Protein AF-A0A8H7DF93-F1 (afdb_monomer_lite)

Organism: NCBI:txid230812

Secondary structure (DSSP, 8-state):
-HHHHHHHHHHHHHHHHTT-HHHHHT-HHHHHHHHHHHHHHHHHHHHHHHHHHHHHHHHHHHHHHT-----B-PPBPPPPPPEEEPPPPPPBPPPEEEE-TT-------B---BPPPPPPEEEEPPPPPPBPPPEEEE----SHHHHHHHSSS----

pLDDT: mean 78.97, std 14.24, range [44.22, 92.69]

Structure (mmCIF, N/CA/C/O backbone):
data_AF-A0A8H7DF93-F1
#
_entry.id   AF-A0A8H7DF93-F1
#
loop_
_atom_site.group_PDB
_atom_site.id
_atom_site.type_symbol
_atom_site.label_atom_id
_atom_site.label_alt_id
_atom_site.label_comp_id
_atom_site.label_asym_id
_atom_site.label_entity_id
_atom_site.label_seq_id
_atom_site.pdbx_PDB_ins_code
_atom_site.Cartn_x
_atom_site.Cartn_y
_atom_site.Cartn_z
_atom_site.occupancy
_atom_site.B_iso_or_equiv
_atom_site.auth_seq_id
_atom_site.auth_comp_id
_atom_site.auth_asym_id
_atom_site.auth_atom_id
_atom_site.pdbx_PDB_model_num
ATOM 1 N N . MET A 1 1 ? -11.553 -8.271 22.455 1.00 77.25 1 MET A N 1
ATOM 2 C CA . MET A 1 1 ? -12.813 -7.576 22.775 1.00 77.25 1 MET A CA 1
ATOM 3 C C . MET A 1 1 ? -13.921 -8.538 23.202 1.00 77.25 1 MET A C 1
ATOM 5 O O . MET A 1 1 ? -14.527 -8.311 24.236 1.00 77.25 1 MET A O 1
ATOM 9 N N . GLY A 1 2 ? -14.156 -9.646 22.481 1.00 81.44 2 GLY A N 1
ATOM 10 C CA . GLY A 1 2 ? -15.284 -10.552 22.767 1.00 81.44 2 GLY A CA 1
ATOM 11 C C . GLY A 1 2 ? -15.345 -11.158 24.179 1.00 81.44 2 GLY A C 1
ATOM 12 O O . GLY A 1 2 ? -16.435 -11.282 24.720 1.00 81.44 2 GLY A O 1
ATOM 13 N N . ARG A 1 3 ? -14.205 -11.481 24.811 1.00 85.31 3 ARG A N 1
ATOM 14 C CA . ARG A 1 3 ? -14.189 -11.986 26.202 1.00 85.31 3 ARG A CA 1
ATOM 15 C C . ARG A 1 3 ? -14.654 -10.946 27.224 1.00 85.31 3 ARG A C 1
ATOM 17 O O . ARG A 1 3 ? -15.383 -11.297 28.141 1.00 85.31 3 ARG A O 1
ATOM 24 N N . GLU A 1 4 ? -14.270 -9.688 27.035 1.00 87.31 4 GLU A N 1
ATOM 25 C CA . GLU A 1 4 ? -14.614 -8.598 27.953 1.00 87.31 4 GLU A CA 1
ATOM 26 C C . GLU A 1 4 ? -16.109 -8.273 27.885 1.00 87.31 4 GLU A C 1
ATOM 28 O O . GLU A 1 4 ? -16.798 -8.232 28.900 1.00 87.31 4 GLU A O 1
ATOM 33 N N . LEU A 1 5 ? -16.640 -8.175 26.661 1.00 88.50 5 LEU A N 1
ATOM 34 C CA . LEU A 1 5 ? -18.072 -7.995 26.418 1.00 88.50 5 LEU A CA 1
ATOM 35 C C . LEU A 1 5 ? -18.898 -9.176 26.948 1.00 88.5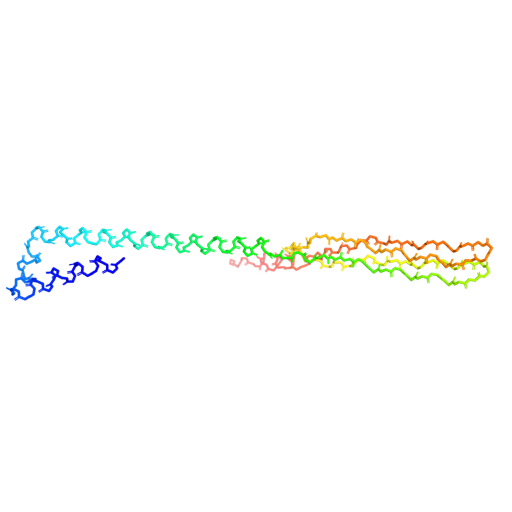0 5 LEU A C 1
ATOM 37 O O . LEU A 1 5 ? -19.969 -8.966 27.518 1.00 88.50 5 LEU A O 1
ATOM 41 N N . ALA A 1 6 ? -18.408 -10.411 26.795 1.00 89.75 6 ALA A N 1
ATOM 42 C CA . ALA A 1 6 ? -19.063 -11.597 27.342 1.00 89.75 6 ALA A CA 1
ATOM 43 C C . ALA A 1 6 ? -19.092 -11.575 28.878 1.00 89.75 6 ALA A C 1
ATOM 45 O O . ALA A 1 6 ? -20.140 -11.844 29.457 1.00 89.75 6 ALA A O 1
ATOM 46 N N . SER A 1 7 ? -17.990 -11.178 29.521 1.00 88.31 7 SER A N 1
ATOM 47 C CA . SER A 1 7 ? -17.895 -11.039 30.980 1.00 88.31 7 SER A CA 1
ATOM 48 C C . SER A 1 7 ? -18.879 -9.994 31.524 1.00 88.31 7 SER A C 1
ATOM 50 O O . SER A 1 7 ? -19.659 -10.289 32.431 1.00 88.31 7 SER A O 1
ATOM 52 N N . MET A 1 8 ? -18.945 -8.804 30.909 1.00 88.44 8 MET A N 1
ATOM 53 C CA . MET A 1 8 ? -19.953 -7.790 31.262 1.00 88.44 8 MET A CA 1
ATOM 54 C C . MET A 1 8 ? -21.381 -8.316 31.085 1.00 88.44 8 MET A C 1
ATOM 56 O O . MET A 1 8 ? -22.245 -8.105 31.937 1.00 88.44 8 MET A O 1
ATOM 60 N N . THR A 1 9 ? -21.634 -9.011 29.974 1.00 90.00 9 THR A N 1
ATOM 61 C CA . THR A 1 9 ? -22.954 -9.569 29.655 1.00 90.00 9 THR A CA 1
ATOM 62 C C . THR A 1 9 ? -23.371 -10.625 30.677 1.00 90.00 9 THR A C 1
ATOM 64 O O . THR A 1 9 ? -24.520 -10.638 31.115 1.00 90.00 9 THR A O 1
ATOM 67 N N . GLU A 1 10 ? -22.447 -11.486 31.096 1.00 91.19 10 GLU A N 1
ATOM 68 C CA . GLU A 1 10 ? -22.686 -12.516 32.105 1.00 91.19 10 GLU A CA 1
ATOM 69 C C . GLU A 1 10 ? -23.049 -11.904 33.463 1.00 91.19 10 GLU A C 1
ATOM 71 O O . GLU A 1 10 ? -24.029 -12.316 34.084 1.00 91.19 10 GLU A O 1
ATOM 76 N N . GLN A 1 11 ? -22.338 -10.860 33.894 1.00 86.06 11 GLN A N 1
ATOM 77 C CA . GLN A 1 11 ? -22.637 -10.165 35.149 1.00 86.06 11 GLN A CA 1
ATOM 78 C C . GLN A 1 11 ? -23.993 -9.447 35.118 1.00 86.06 11 GLN A C 1
ATOM 80 O O . GLN A 1 11 ? -24.762 -9.531 36.080 1.00 86.06 11 GLN A O 1
ATOM 85 N N . LEU A 1 12 ? -24.320 -8.785 34.002 1.00 87.88 12 LEU A N 1
ATOM 86 C CA . LEU A 1 12 ? -25.617 -8.132 33.812 1.00 87.88 12 L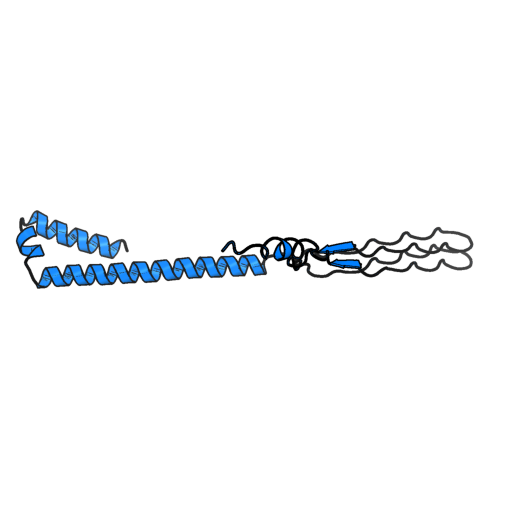EU A CA 1
ATOM 87 C C . LEU A 1 12 ? -26.764 -9.146 33.808 1.00 87.88 12 LEU A C 1
ATOM 89 O O . LEU A 1 12 ? -27.788 -8.916 34.456 1.00 87.88 12 LEU A O 1
ATOM 93 N N . ASN A 1 13 ? -26.586 -10.284 33.136 1.00 90.81 13 ASN A N 1
ATOM 94 C CA . ASN A 1 13 ? -27.573 -11.361 33.133 1.00 90.81 13 ASN A CA 1
ATOM 95 C C . ASN A 1 13 ? -27.732 -11.972 34.529 1.00 90.81 13 ASN A C 1
ATOM 97 O O . ASN A 1 13 ? -28.853 -12.103 35.006 1.00 90.81 13 ASN A O 1
ATOM 101 N N . ALA A 1 14 ? -26.641 -12.221 35.255 1.00 89.12 14 ALA A N 1
ATOM 102 C CA . ALA A 1 14 ? -26.711 -12.724 36.624 1.00 89.12 14 ALA A CA 1
ATOM 103 C C . ALA A 1 14 ? -27.433 -11.752 37.578 1.00 89.12 14 ALA A C 1
ATOM 105 O O . ALA A 1 14 ? -28.155 -12.184 38.481 1.00 89.12 14 ALA A O 1
ATOM 106 N N . ALA A 1 15 ? -27.257 -10.439 37.399 1.00 86.25 15 ALA A N 1
ATOM 107 C CA . ALA A 1 15 ? -27.980 -9.421 38.159 1.00 86.25 15 ALA A CA 1
ATOM 108 C C . ALA A 1 15 ? -29.467 -9.357 37.779 1.00 86.25 15 ALA A C 1
ATOM 110 O O . ALA A 1 15 ? -30.325 -9.212 38.657 1.00 86.25 15 ALA A O 1
ATOM 111 N N . LYS A 1 16 ? -29.772 -9.493 36.484 1.00 88.38 16 LYS A N 1
ATOM 112 C CA . LYS A 1 16 ? -31.133 -9.557 35.942 1.00 88.38 16 LYS A CA 1
ATOM 113 C C . LYS A 1 16 ? -31.892 -10.770 36.467 1.00 88.38 16 LYS A C 1
ATOM 115 O O . LYS A 1 16 ? -32.975 -10.596 37.019 1.00 88.38 16 LYS A O 1
ATOM 120 N N . ASP A 1 17 ? -31.307 -11.957 36.372 1.00 91.44 17 ASP A N 1
ATOM 121 C CA . ASP A 1 17 ? -31.941 -13.222 36.755 1.00 91.44 17 ASP A CA 1
ATOM 122 C C . ASP A 1 17 ? -32.229 -13.290 38.260 1.00 91.44 17 ASP A C 1
ATOM 124 O O . ASP A 1 17 ? -33.192 -13.914 38.698 1.00 91.44 17 ASP A O 1
ATOM 128 N N . LYS A 1 18 ? -31.434 -12.580 39.068 1.00 89.50 18 LYS A N 1
ATOM 129 C CA . LYS A 1 18 ? -31.650 -12.444 40.516 1.00 89.50 18 LYS A CA 1
ATOM 130 C C . LYS A 1 18 ? -32.650 -11.342 40.886 1.00 89.50 18 LYS A C 1
ATOM 132 O O . LYS A 1 18 ? -32.886 -11.140 42.075 1.00 89.50 18 LYS A O 1
ATOM 137 N N . GLY A 1 19 ? -33.192 -10.594 39.919 1.00 86.94 19 GLY A N 1
ATOM 138 C CA . GLY A 1 19 ? -34.056 -9.433 40.167 1.00 86.94 19 GLY A CA 1
ATOM 139 C C . GLY A 1 19 ? -33.334 -8.269 40.858 1.00 86.94 19 GLY A C 1
ATOM 140 O O . GLY A 1 19 ? -33.965 -7.425 41.489 1.00 86.94 19 GLY A O 1
ATOM 141 N N . LYS A 1 20 ? -31.999 -8.227 40.774 1.00 88.50 20 LYS A N 1
ATOM 142 C CA . LYS A 1 20 ? -31.129 -7.325 41.542 1.00 88.50 20 LYS A CA 1
ATOM 143 C C . LYS A 1 20 ? -30.489 -6.228 40.699 1.00 88.50 20 LYS A C 1
ATOM 145 O O . LYS A 1 20 ? -29.565 -5.589 41.177 1.00 88.50 20 LYS A O 1
ATOM 150 N N . LEU A 1 21 ? -30.977 -5.952 39.488 1.00 85.06 21 LEU A N 1
ATOM 151 C CA . LEU A 1 21 ? -30.407 -4.910 38.617 1.00 85.06 21 LEU A CA 1
ATOM 152 C C . LEU A 1 21 ? -30.273 -3.549 39.316 1.00 85.06 21 LEU A C 1
ATOM 154 O O . LEU A 1 21 ? -29.225 -2.923 39.232 1.00 85.06 21 LEU A O 1
ATOM 158 N N . SER A 1 22 ? -31.287 -3.121 40.074 1.00 83.50 22 SER A N 1
ATOM 159 C CA . SER A 1 22 ? -31.212 -1.863 40.832 1.00 83.50 22 SER A CA 1
ATOM 160 C C . SER A 1 22 ? -30.106 -1.890 41.899 1.00 83.50 22 SER A C 1
ATOM 162 O O . SER A 1 22 ? -29.320 -0.956 42.003 1.00 83.50 22 SER A O 1
ATOM 164 N N . GLN A 1 23 ? -29.969 -2.991 42.647 1.00 82.56 23 GLN A N 1
ATOM 165 C CA . GLN A 1 23 ? -28.866 -3.172 43.606 1.00 82.56 23 GLN A CA 1
ATOM 166 C C . GLN A 1 23 ? -27.507 -3.308 42.916 1.00 82.56 23 GLN A C 1
ATOM 168 O O . GLN A 1 23 ? -26.490 -2.923 43.484 1.00 82.56 23 GLN A O 1
ATOM 173 N N . PHE A 1 24 ? -27.485 -3.855 41.702 1.00 84.81 24 PHE A N 1
ATOM 174 C CA . PHE A 1 24 ? -26.280 -3.989 40.908 1.00 84.81 24 PHE A CA 1
ATOM 175 C C . PHE A 1 24 ? -25.742 -2.610 40.532 1.00 84.81 24 PHE A C 1
ATOM 177 O O . PHE A 1 24 ? -24.602 -2.317 40.856 1.00 84.81 24 PHE A O 1
ATOM 184 N N . PHE A 1 25 ? -26.567 -1.722 39.977 1.00 82.25 25 PHE A N 1
ATOM 185 C CA . PHE A 1 25 ? -26.120 -0.372 39.614 1.00 82.25 25 PHE A CA 1
ATOM 186 C C . PHE A 1 25 ? -25.916 0.568 40.810 1.00 82.25 25 PHE A C 1
ATOM 188 O O . PHE A 1 25 ? -25.101 1.480 40.724 1.00 82.25 25 PHE A O 1
ATOM 195 N N . ASN A 1 26 ? -26.607 0.340 41.930 1.00 82.81 26 ASN A N 1
ATOM 196 C CA . ASN A 1 26 ? -26.467 1.159 43.142 1.00 82.81 26 ASN A CA 1
ATOM 197 C C . ASN A 1 26 ? -25.362 0.673 44.099 1.00 82.81 26 ASN A C 1
ATOM 199 O O . ASN A 1 26 ? -25.176 1.250 45.168 1.00 82.81 26 ASN A O 1
ATOM 203 N N . SER A 1 27 ? -24.649 -0.399 43.748 1.00 82.06 27 SER A N 1
ATOM 204 C CA . SER A 1 27 ? -23.514 -0.913 44.516 1.00 82.06 27 SER A CA 1
ATOM 205 C C . SER A 1 27 ? -22.212 -0.264 44.046 1.00 82.06 27 SER A C 1
ATOM 207 O O . SER A 1 27 ? -21.882 -0.306 42.859 1.00 82.06 27 SER A O 1
ATOM 209 N N . THR A 1 28 ? -21.440 0.286 44.987 1.00 80.06 28 THR A N 1
ATOM 210 C CA . THR A 1 28 ? -20.109 0.860 44.730 1.00 80.06 28 THR A CA 1
ATOM 211 C C . THR A 1 28 ? -19.160 -0.158 44.091 1.00 80.06 28 THR A C 1
ATOM 213 O O . THR A 1 28 ? -18.421 0.177 43.162 1.00 80.06 28 THR A O 1
ATOM 216 N N . ASP A 1 29 ? -19.225 -1.418 44.527 1.00 81.50 29 ASP A N 1
ATOM 217 C CA . ASP A 1 29 ? -18.372 -2.495 44.015 1.00 81.50 29 ASP A CA 1
ATOM 218 C C . ASP A 1 29 ? -18.695 -2.801 42.547 1.00 81.50 29 ASP A C 1
ATOM 220 O O . ASP A 1 29 ? -17.806 -2.879 41.703 1.00 81.50 29 ASP A O 1
ATOM 224 N N . ASN A 1 30 ? -19.981 -2.891 42.208 1.00 77.94 30 ASN A N 1
ATOM 225 C CA . ASN A 1 30 ? -20.421 -3.196 40.845 1.00 77.94 30 ASN A CA 1
ATOM 226 C C . ASN A 1 30 ? -20.220 -2.013 39.887 1.00 77.94 30 ASN A C 1
ATOM 228 O O . ASN A 1 30 ? -19.860 -2.217 38.729 1.00 77.94 30 ASN A O 1
ATOM 232 N N . SER A 1 31 ? -20.379 -0.777 40.371 1.00 77.56 31 SER A N 1
ATOM 233 C CA . SER A 1 31 ? -19.988 0.424 39.624 1.00 77.56 31 SER A CA 1
ATOM 234 C C . SER A 1 31 ? -18.493 0.405 39.284 1.00 77.56 31 SER A C 1
ATOM 236 O O . SER A 1 31 ? -18.115 0.728 38.160 1.00 77.56 31 SER A O 1
ATOM 238 N N . THR A 1 32 ? -17.643 -0.011 40.227 1.00 84.06 32 THR A N 1
ATOM 239 C CA . THR A 1 32 ? -16.192 -0.137 40.008 1.00 84.06 32 THR A CA 1
ATOM 240 C C . THR A 1 32 ? -15.871 -1.227 38.982 1.00 84.06 32 THR A C 1
ATOM 242 O O . THR A 1 32 ? -15.037 -1.028 38.103 1.00 84.06 32 THR A O 1
ATOM 245 N N . ILE A 1 33 ? -16.570 -2.364 39.031 1.00 84.69 33 ILE A N 1
ATOM 246 C CA . ILE 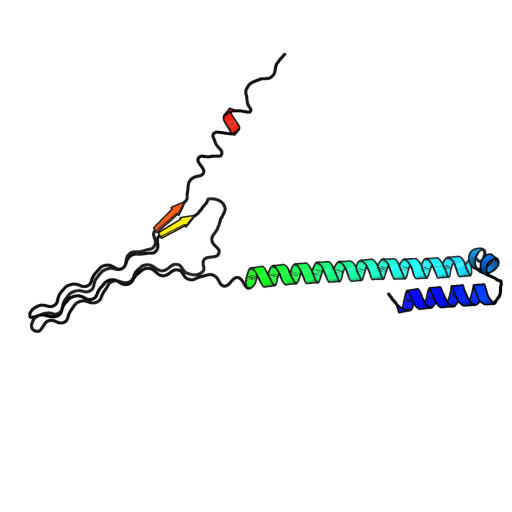A 1 33 ? -16.396 -3.453 38.059 1.00 84.69 33 ILE A CA 1
ATOM 247 C C . ILE A 1 33 ? -16.754 -2.995 36.636 1.00 84.69 33 ILE A C 1
ATOM 249 O O . ILE A 1 33 ? -15.980 -3.226 35.707 1.00 84.69 33 ILE A O 1
ATOM 253 N N . LEU A 1 34 ? -17.873 -2.287 36.453 1.00 84.50 34 LEU A N 1
ATOM 254 C CA . LEU A 1 34 ? -18.252 -1.730 35.148 1.00 84.50 34 LEU A CA 1
ATOM 255 C C . LEU A 1 34 ? -17.245 -0.688 34.643 1.00 84.50 34 LEU A C 1
ATOM 2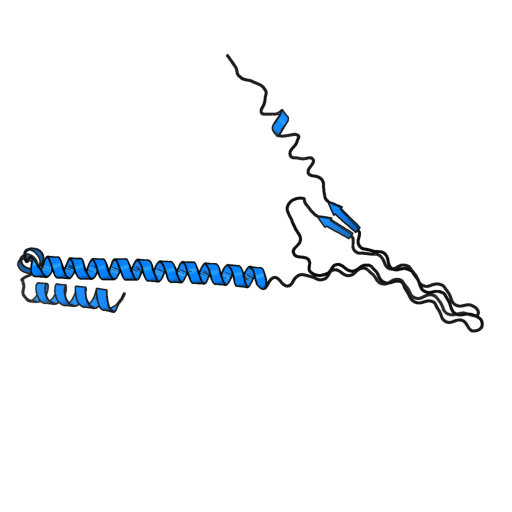57 O O . LEU A 1 34 ? -16.927 -0.670 33.455 1.00 84.50 34 LEU A O 1
ATOM 261 N N . GLN A 1 35 ? -16.714 0.156 35.533 1.00 86.12 35 GLN A N 1
ATOM 262 C CA . GLN A 1 35 ? -15.648 1.098 35.181 1.00 86.12 35 GLN A CA 1
ATOM 263 C C . GLN A 1 35 ? -14.383 0.374 34.711 1.00 86.12 35 GLN A C 1
ATOM 265 O O . GLN A 1 35 ? -13.816 0.755 33.690 1.00 86.12 35 GLN A O 1
ATOM 270 N N . ASN A 1 36 ? -13.979 -0.703 35.388 1.00 88.56 36 ASN A N 1
ATOM 271 C CA . ASN A 1 36 ? -12.825 -1.508 34.984 1.00 88.56 36 ASN A CA 1
ATOM 272 C C . ASN A 1 36 ? -13.026 -2.154 33.608 1.00 88.56 36 ASN A C 1
ATOM 274 O O . ASN A 1 36 ? -12.115 -2.124 32.782 1.00 88.56 36 ASN A O 1
ATOM 278 N N . HIS A 1 37 ? -14.224 -2.680 33.336 1.00 88.69 37 HIS A N 1
ATOM 279 C CA . HIS A 1 37 ? -14.560 -3.220 32.020 1.00 88.69 37 HIS A CA 1
ATOM 280 C C . HIS A 1 37 ? -14.502 -2.148 30.921 1.00 88.69 37 HIS A C 1
ATOM 282 O O . HIS A 1 37 ? -13.962 -2.401 29.845 1.00 88.69 37 HIS A O 1
ATOM 288 N N . ASN A 1 38 ? -14.992 -0.934 31.190 1.00 87.62 38 ASN A N 1
ATOM 289 C CA . ASN A 1 38 ? -14.908 0.173 30.234 1.00 87.62 38 ASN A CA 1
ATOM 290 C C . ASN A 1 38 ? -13.455 0.576 29.950 1.00 87.62 38 ASN A C 1
ATOM 292 O O . ASN A 1 38 ? -13.084 0.704 28.788 1.00 87.62 38 ASN A O 1
ATOM 296 N N . ILE A 1 39 ? -12.616 0.688 30.986 1.00 91.19 39 ILE A N 1
ATOM 297 C CA . ILE A 1 39 ? -11.181 0.977 30.826 1.00 91.19 39 ILE A CA 1
ATOM 298 C C . ILE A 1 39 ? -10.505 -0.100 29.967 1.00 91.19 39 ILE A C 1
ATOM 300 O O . ILE A 1 39 ? -9.726 0.216 29.068 1.00 91.19 39 ILE A O 1
ATOM 304 N N . ALA A 1 40 ? -10.815 -1.376 30.214 1.00 90.94 40 ALA A N 1
ATOM 305 C CA . ALA A 1 40 ? -10.276 -2.477 29.427 1.00 90.94 40 ALA A CA 1
ATOM 306 C C . ALA A 1 40 ? -10.720 -2.395 27.958 1.00 90.94 40 ALA A C 1
ATOM 308 O O . ALA A 1 40 ? -9.896 -2.561 27.059 1.00 90.94 40 ALA A O 1
ATOM 309 N N . LEU A 1 41 ? -11.997 -2.103 27.693 1.00 90.75 41 LEU A N 1
ATOM 310 C CA . LEU A 1 41 ? -12.512 -1.936 26.333 1.00 90.75 41 LEU A CA 1
ATOM 311 C C . LEU A 1 41 ? -11.861 -0.755 25.608 1.00 90.75 41 LEU A C 1
ATOM 313 O O . LEU A 1 41 ? -11.435 -0.930 24.467 1.00 90.75 41 LEU A O 1
ATOM 317 N N . ASP A 1 42 ? -11.723 0.394 26.267 1.00 89.38 42 ASP A N 1
ATOM 318 C CA . ASP A 1 42 ? -11.063 1.575 25.705 1.00 89.38 42 ASP A CA 1
ATOM 319 C C . ASP A 1 42 ? -9.611 1.271 25.323 1.00 89.38 42 ASP A C 1
ATOM 321 O O . ASP A 1 42 ? -9.179 1.585 24.210 1.00 89.38 42 ASP A O 1
ATOM 325 N N . GLN A 1 43 ? -8.876 0.569 26.192 1.00 90.12 43 GLN A N 1
ATOM 326 C CA . GLN A 1 43 ? -7.512 0.139 25.892 1.00 90.12 43 GLN A CA 1
ATOM 327 C C . GLN A 1 43 ? -7.473 -0.814 24.689 1.00 90.12 43 GLN A C 1
ATOM 329 O O . GLN A 1 43 ? -6.663 -0.636 23.781 1.00 90.12 43 GLN A O 1
ATOM 334 N N . MET A 1 44 ? -8.383 -1.792 24.623 1.00 91.50 44 MET A N 1
ATOM 335 C CA . MET A 1 44 ? -8.458 -2.712 23.483 1.00 91.50 44 MET A CA 1
ATOM 336 C C . MET A 1 44 ? -8.789 -1.997 22.165 1.00 91.50 44 MET A C 1
ATOM 338 O O . MET A 1 44 ? -8.299 -2.410 21.112 1.00 91.50 44 MET A O 1
ATOM 342 N N . ILE A 1 45 ? -9.631 -0.959 22.198 1.00 89.38 45 ILE A N 1
ATOM 343 C CA . ILE A 1 45 ? -9.950 -0.135 21.023 1.00 89.38 45 ILE A CA 1
ATOM 344 C C . ILE A 1 45 ? -8.708 0.638 20.581 1.00 89.38 45 ILE A C 1
ATOM 346 O O . ILE A 1 45 ? -8.392 0.647 19.387 1.00 89.38 45 ILE A O 1
ATOM 350 N N . ALA A 1 46 ? -7.992 1.252 21.524 1.00 87.12 46 ALA A N 1
ATOM 351 C CA . ALA A 1 46 ? -6.762 1.983 21.245 1.00 87.12 46 ALA A CA 1
ATOM 352 C C . ALA A 1 46 ? -5.696 1.071 20.614 1.00 87.12 46 ALA A C 1
ATOM 354 O O . ALA A 1 46 ? -5.175 1.391 19.544 1.00 87.12 46 ALA A O 1
ATOM 355 N N . ASP A 1 47 ? -5.448 -0.100 21.205 1.00 89.25 47 ASP A N 1
ATOM 356 C CA . ASP A 1 47 ? -4.470 -1.075 20.711 1.00 89.25 47 ASP A CA 1
ATOM 357 C C . ASP A 1 47 ? -4.843 -1.590 19.313 1.00 89.25 47 ASP A C 1
ATOM 359 O O . ASP A 1 47 ? -4.006 -1.633 18.409 1.00 89.25 47 ASP A O 1
ATOM 363 N N . SER A 1 48 ? -6.119 -1.933 19.097 1.00 89.62 48 SER A N 1
ATOM 364 C CA . SER A 1 48 ? -6.605 -2.405 17.795 1.00 89.62 48 SER A CA 1
ATOM 365 C C . SER A 1 48 ? -6.490 -1.330 16.715 1.00 89.62 48 SER A C 1
ATOM 367 O O . SER A 1 48 ? -6.142 -1.638 15.575 1.00 89.62 48 SER A O 1
ATOM 369 N N . SER A 1 49 ? -6.786 -0.076 17.057 1.00 87.69 49 SER A N 1
ATOM 370 C CA . SER A 1 49 ? -6.696 1.051 16.125 1.00 87.69 49 SER A CA 1
ATOM 371 C C . SER A 1 49 ? -5.243 1.345 15.767 1.00 87.69 49 SER A C 1
ATOM 373 O O . SER A 1 49 ? -4.923 1.551 14.597 1.00 87.69 49 SER A O 1
ATOM 375 N N . PHE A 1 50 ? -4.348 1.302 16.757 1.00 91.00 50 PHE A N 1
ATOM 376 C CA . PHE A 1 50 ? -2.915 1.464 16.544 1.00 91.00 50 PHE A CA 1
ATOM 377 C C . PHE A 1 50 ? -2.355 0.382 15.615 1.00 91.00 50 PHE A C 1
ATOM 379 O O . PHE A 1 50 ? -1.673 0.707 14.643 1.00 91.00 50 PHE A O 1
ATOM 386 N N . LEU A 1 51 ? -2.680 -0.890 15.869 1.00 89.44 51 LEU A N 1
ATOM 387 C CA . LEU A 1 51 ? -2.240 -2.008 15.032 1.00 89.44 51 LEU A CA 1
ATOM 388 C C . LEU A 1 51 ? -2.740 -1.867 13.590 1.00 89.44 51 LEU A C 1
ATOM 390 O O . LEU A 1 51 ? -1.943 -1.994 12.662 1.00 89.44 51 LEU A O 1
ATOM 394 N N . ALA A 1 52 ? -4.016 -1.523 13.395 1.00 86.81 52 ALA A N 1
ATOM 395 C CA . ALA A 1 52 ? -4.585 -1.333 12.063 1.00 86.81 52 ALA A CA 1
ATOM 396 C C . ALA A 1 52 ? -3.890 -0.198 11.293 1.00 86.81 52 ALA A C 1
ATOM 398 O O . ALA A 1 52 ? -3.486 -0.375 10.143 1.00 86.81 52 ALA A O 1
ATOM 399 N N . VAL A 1 53 ? -3.690 0.962 11.930 1.00 88.50 53 VAL A N 1
ATOM 400 C CA . VAL A 1 53 ? -2.971 2.091 11.316 1.00 88.50 53 VAL A CA 1
ATOM 401 C C . VAL A 1 53 ? -1.529 1.706 10.988 1.00 88.50 53 VAL A C 1
ATOM 403 O O . VAL A 1 53 ? -1.029 2.037 9.912 1.00 88.50 53 VAL A O 1
ATOM 406 N N . HIS A 1 54 ? -0.863 0.979 11.884 1.00 89.19 54 HIS A N 1
ATOM 407 C CA . HIS A 1 54 ? 0.504 0.520 11.681 1.00 89.19 54 HIS A CA 1
ATOM 408 C C . HIS A 1 54 ? 0.621 -0.458 10.498 1.00 89.19 54 HIS A C 1
ATOM 410 O O . HIS A 1 54 ? 1.520 -0.313 9.668 1.00 89.19 54 HIS A O 1
ATOM 416 N N . GLU A 1 55 ? -0.291 -1.424 10.372 1.00 88.44 55 GLU A N 1
ATOM 417 C CA . GLU A 1 55 ? -0.320 -2.372 9.249 1.00 88.44 55 GLU A CA 1
ATOM 418 C C . GLU A 1 55 ? -0.616 -1.691 7.910 1.00 88.44 55 GLU A C 1
ATOM 420 O O . GLU A 1 55 ? 0.034 -1.998 6.904 1.00 88.44 55 GLU A O 1
ATOM 425 N N . ILE A 1 56 ? -1.529 -0.716 7.892 1.00 87.12 56 ILE A N 1
ATOM 426 C CA . ILE A 1 56 ? -1.799 0.105 6.705 1.00 87.12 56 ILE A CA 1
ATOM 427 C C . ILE A 1 56 ? -0.541 0.886 6.311 1.00 87.12 56 ILE A C 1
ATOM 429 O O . ILE A 1 56 ? -0.126 0.846 5.153 1.00 87.12 56 ILE A O 1
ATOM 433 N N . ALA A 1 57 ? 0.111 1.554 7.267 1.00 85.38 57 ALA A N 1
ATOM 434 C CA . ALA A 1 57 ? 1.329 2.317 7.008 1.00 85.38 57 ALA A CA 1
ATOM 435 C C . ALA A 1 57 ? 2.471 1.430 6.486 1.00 85.38 57 ALA A C 1
ATOM 437 O O . ALA A 1 57 ? 3.200 1.829 5.576 1.00 85.38 57 ALA A O 1
ATOM 438 N N . LYS A 1 58 ? 2.611 0.214 7.026 1.00 88.56 58 LYS A N 1
ATOM 439 C CA . LYS A 1 58 ? 3.569 -0.779 6.529 1.00 88.56 58 LYS A CA 1
ATOM 440 C C . LYS A 1 58 ? 3.250 -1.186 5.088 1.00 88.56 58 LYS A C 1
ATOM 442 O O . LYS A 1 58 ? 4.134 -1.132 4.242 1.00 88.56 58 LYS A O 1
ATOM 447 N N . SER A 1 59 ? 1.988 -1.497 4.798 1.00 80.50 59 SER A N 1
ATOM 448 C CA . SER A 1 59 ? 1.542 -1.903 3.459 1.00 80.50 59 SER A CA 1
ATOM 449 C C . SER A 1 59 ? 1.766 -0.807 2.413 1.00 80.50 59 SER A C 1
ATOM 451 O O . SER A 1 59 ? 2.179 -1.096 1.294 1.00 80.50 59 SER A O 1
ATOM 453 N N . ILE A 1 60 ? 1.554 0.463 2.779 1.00 80.06 60 ILE A N 1
ATOM 454 C CA . ILE A 1 60 ? 1.853 1.610 1.908 1.00 80.06 60 ILE A CA 1
ATOM 455 C C . ILE A 1 60 ? 3.351 1.680 1.598 1.00 80.06 60 ILE A C 1
ATOM 457 O O . ILE A 1 60 ? 3.717 1.811 0.432 1.00 80.06 60 ILE A O 1
ATOM 461 N N . ARG A 1 61 ? 4.225 1.545 2.605 1.00 75.75 61 ARG A N 1
ATOM 462 C CA . ARG A 1 61 ? 5.682 1.544 2.381 1.00 75.75 61 ARG A CA 1
ATOM 463 C C . ARG A 1 61 ? 6.124 0.380 1.502 1.00 75.75 61 ARG A C 1
ATOM 465 O O . ARG A 1 61 ? 6.953 0.568 0.616 1.00 75.75 61 ARG A O 1
ATOM 472 N N . ASP A 1 62 ? 5.568 -0.807 1.721 1.00 75.19 62 ASP A N 1
ATOM 473 C CA . ASP A 1 62 ? 5.882 -1.983 0.911 1.00 75.19 62 ASP A CA 1
ATOM 474 C C . ASP A 1 62 ? 5.439 -1.769 -0.546 1.00 75.19 62 ASP A C 1
ATOM 476 O O . ASP A 1 62 ? 6.204 -2.052 -1.467 1.00 75.19 62 ASP A O 1
ATOM 480 N N . LEU A 1 63 ? 4.268 -1.162 -0.771 1.00 70.31 63 LEU A N 1
ATOM 481 C CA . LEU A 1 63 ? 3.807 -0.771 -2.105 1.00 70.31 63 LEU A CA 1
ATOM 482 C C . LEU A 1 63 ? 4.723 0.269 -2.761 1.00 70.31 63 LEU A C 1
ATOM 484 O O . LEU A 1 63 ? 5.072 0.114 -3.930 1.00 70.31 63 LEU A O 1
ATOM 488 N N . GLU A 1 64 ? 5.148 1.299 -2.029 1.00 68.38 64 GLU A N 1
ATOM 489 C CA . GLU A 1 64 ? 6.09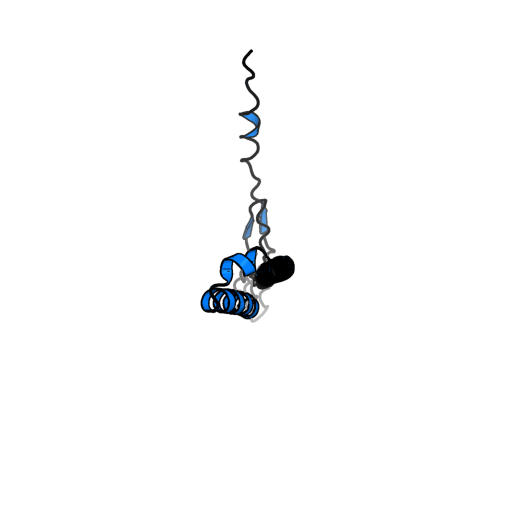0 2.308 -2.525 1.00 68.38 64 GLU A CA 1
ATOM 490 C C . GLU A 1 64 ? 7.443 1.703 -2.913 1.00 68.38 64 GLU A C 1
ATOM 492 O O . GLU A 1 64 ? 8.007 2.080 -3.941 1.00 68.38 64 GLU A O 1
ATOM 497 N N . ASN A 1 65 ? 7.926 0.731 -2.139 1.00 68.38 65 ASN A N 1
ATOM 498 C CA . ASN A 1 65 ? 9.167 0.013 -2.417 1.00 68.38 65 ASN A CA 1
ATOM 499 C C . ASN A 1 65 ? 9.018 -1.011 -3.555 1.00 68.38 65 ASN A C 1
ATOM 501 O O . ASN A 1 65 ? 9.983 -1.276 -4.268 1.00 68.38 65 ASN A O 1
ATOM 505 N N . SER A 1 66 ? 7.820 -1.572 -3.749 1.00 57.66 66 SER A N 1
ATOM 506 C CA . SER A 1 66 ? 7.529 -2.583 -4.778 1.00 57.66 66 SER A CA 1
ATOM 507 C C . SER A 1 66 ? 7.312 -2.021 -6.183 1.00 57.66 66 SER A C 1
ATOM 509 O O . SER A 1 66 ? 7.135 -2.797 -7.123 1.00 57.66 66 SER A O 1
ATOM 511 N N . LYS A 1 67 ? 7.310 -0.691 -6.357 1.00 60.97 67 LYS A N 1
ATOM 512 C CA . LYS A 1 67 ? 7.209 -0.066 -7.680 1.00 60.97 67 LYS A CA 1
ATOM 513 C C . LYS A 1 67 ? 8.417 -0.482 -8.518 1.00 60.97 67 LYS A C 1
ATOM 515 O O . LYS A 1 67 ? 9.487 0.119 -8.428 1.00 60.97 67 LYS A O 1
ATOM 520 N N . ILE A 1 68 ? 8.227 -1.527 -9.328 1.00 55.84 68 ILE A N 1
ATOM 521 C CA . ILE A 1 68 ? 9.144 -1.944 -10.386 1.00 55.84 68 ILE A CA 1
ATOM 522 C C . ILE A 1 68 ? 9.374 -0.709 -11.239 1.00 55.84 68 ILE A C 1
ATOM 524 O O . ILE A 1 68 ? 8.463 -0.204 -11.897 1.00 55.84 68 ILE A O 1
ATOM 528 N N . ARG A 1 69 ? 10.589 -0.184 -11.153 1.00 62.88 69 ARG A N 1
ATOM 529 C CA . ARG A 1 69 ? 10.962 1.007 -11.887 1.00 62.88 69 ARG A CA 1
ATOM 530 C C . ARG A 1 69 ? 11.229 0.581 -13.325 1.00 62.88 69 ARG A C 1
ATOM 532 O O . ARG A 1 69 ? 12.155 -0.205 -13.527 1.00 62.88 69 ARG A O 1
ATOM 539 N N . PRO A 1 70 ? 10.440 1.035 -14.310 1.00 62.91 70 PRO A N 1
ATOM 540 C CA . PRO A 1 70 ? 10.677 0.651 -15.690 1.00 62.91 70 PRO A CA 1
ATOM 541 C C . PRO A 1 70 ? 12.071 1.126 -16.103 1.00 62.91 70 PRO A C 1
ATOM 543 O O . PRO A 1 70 ? 12.448 2.273 -15.840 1.00 62.91 70 PRO A O 1
ATOM 546 N N . GLU A 1 71 ? 12.842 0.233 -16.716 1.00 71.69 71 GLU A N 1
ATOM 547 C CA . GLU A 1 71 ? 14.065 0.614 -17.414 1.00 71.69 71 GLU A CA 1
ATOM 548 C C . GLU A 1 71 ? 13.689 1.158 -18.788 1.00 71.69 71 GLU A C 1
ATOM 550 O O . GLU A 1 71 ? 12.858 0.581 -19.491 1.00 71.69 71 GLU A O 1
ATOM 555 N N . ILE A 1 72 ? 14.289 2.284 -19.162 1.00 76.25 72 ILE A N 1
ATOM 556 C CA . ILE A 1 72 ? 14.073 2.898 -20.470 1.00 76.25 72 ILE A CA 1
ATOM 557 C C . ILE A 1 72 ? 15.386 2.817 -21.243 1.00 76.25 72 ILE A C 1
ATOM 559 O O . ILE A 1 72 ? 16.390 3.419 -20.859 1.00 76.25 72 ILE A O 1
ATOM 563 N N . THR A 1 73 ? 15.368 2.056 -22.330 1.00 80.94 73 THR A N 1
ATOM 564 C CA . THR A 1 73 ? 16.489 1.840 -23.251 1.00 80.94 73 THR A CA 1
ATOM 565 C C . THR A 1 73 ? 16.247 2.589 -24.557 1.00 80.94 73 THR A C 1
ATOM 567 O O . THR A 1 73 ? 15.118 2.666 -25.043 1.00 80.94 73 THR A O 1
ATOM 570 N N . GLY A 1 74 ? 17.308 3.169 -25.121 1.00 85.50 74 GLY A N 1
ATOM 571 C CA . GLY A 1 74 ? 17.266 3.729 -26.470 1.00 85.50 74 GLY A CA 1
ATOM 572 C C . GLY A 1 74 ? 17.219 2.650 -27.552 1.00 85.50 74 GLY A C 1
ATOM 573 O O . GLY A 1 74 ? 17.460 1.471 -27.296 1.00 85.50 74 GLY A O 1
ATOM 574 N N . GLY A 1 75 ? 16.927 3.070 -28.779 1.00 89.00 75 GLY A N 1
ATOM 575 C CA . GLY A 1 75 ? 16.926 2.203 -29.949 1.00 89.00 75 GLY A CA 1
ATOM 576 C C . GLY A 1 75 ? 18.327 1.728 -30.342 1.00 89.00 75 GLY A C 1
ATOM 577 O O . GLY A 1 75 ? 19.344 2.365 -30.052 1.00 89.00 75 GLY A O 1
ATOM 578 N N . THR A 1 76 ? 18.366 0.596 -31.037 1.00 91.25 76 THR A N 1
ATOM 579 C CA . THR A 1 76 ? 19.566 0.043 -31.673 1.00 91.25 76 THR A CA 1
ATOM 580 C C . THR A 1 76 ? 19.705 0.596 -33.089 1.00 91.25 76 THR A C 1
ATOM 582 O O . THR A 1 76 ? 18.742 0.560 -33.858 1.00 91.25 76 THR A O 1
ATOM 585 N N . GLY A 1 77 ? 20.895 1.072 -33.451 1.00 90.62 77 GLY A N 1
ATOM 586 C CA . GLY A 1 77 ? 21.217 1.463 -34.820 1.00 90.62 77 GLY A CA 1
ATOM 587 C C . GLY A 1 77 ? 21.256 0.264 -35.774 1.00 90.62 77 GLY A C 1
ATOM 588 O O . GLY A 1 77 ? 21.470 -0.874 -35.355 1.00 90.62 77 GLY A O 1
ATOM 589 N N . SER A 1 78 ? 21.041 0.508 -37.067 1.00 91.06 78 SER A N 1
ATOM 590 C CA . SER A 1 78 ? 21.005 -0.544 -38.092 1.00 91.06 78 SER A CA 1
ATOM 591 C C . SER A 1 78 ? 22.383 -1.137 -38.383 1.00 91.06 78 SER A C 1
ATOM 593 O O . SER A 1 78 ? 23.405 -0.462 -38.277 1.00 91.06 78 SER A O 1
ATOM 595 N N . THR A 1 79 ? 22.426 -2.393 -38.815 1.00 92.69 79 THR A N 1
ATOM 596 C CA . THR A 1 79 ? 23.663 -2.997 -39.320 1.00 92.69 79 THR A CA 1
ATOM 597 C C . THR A 1 79 ? 23.984 -2.475 -40.722 1.00 92.69 79 THR A C 1
ATOM 599 O O . THR A 1 79 ? 23.079 -2.321 -41.539 1.00 92.69 79 THR A O 1
ATOM 602 N N . GLY A 1 80 ? 25.261 -2.190 -40.988 1.00 90.56 80 GLY A N 1
ATOM 603 C CA . GLY A 1 80 ? 25.745 -1.808 -42.315 1.00 90.56 80 GLY A CA 1
ATOM 604 C C . GLY A 1 80 ? 25.783 -2.987 -43.292 1.00 90.56 80 GLY A C 1
ATOM 605 O O . GLY A 1 80 ? 25.950 -4.138 -42.887 1.00 90.56 80 GLY A O 1
ATOM 606 N N . ASP A 1 81 ? 25.651 -2.699 -44.586 1.00 91.00 81 ASP A N 1
ATOM 607 C CA . ASP A 1 81 ? 25.599 -3.723 -45.635 1.00 91.00 81 ASP A CA 1
ATOM 608 C C . ASP A 1 81 ? 26.947 -4.417 -45.877 1.00 91.00 81 ASP A C 1
ATOM 610 O O . ASP A 1 81 ? 28.023 -3.837 -45.710 1.00 91.00 81 ASP A O 1
ATOM 614 N N . ASN A 1 82 ? 26.894 -5.667 -46.337 1.00 91.75 82 ASN A N 1
ATOM 615 C CA . ASN A 1 82 ? 28.090 -6.423 -46.703 1.00 91.75 82 ASN A CA 1
ATOM 616 C C . ASN A 1 82 ? 28.520 -6.117 -48.141 1.00 91.75 82 ASN A C 1
ATOM 618 O O . ASN A 1 82 ? 27.686 -6.005 -49.039 1.00 91.75 82 ASN A O 1
ATOM 622 N N . GLY A 1 83 ? 29.829 -6.060 -48.390 1.00 87.81 83 GLY A N 1
ATOM 623 C CA . GLY A 1 83 ? 30.334 -5.738 -49.722 1.00 87.81 83 GLY A CA 1
ATOM 624 C C . GLY A 1 83 ? 31.821 -5.993 -49.924 1.00 87.81 83 GLY A C 1
ATOM 625 O O . GLY A 1 83 ? 32.493 -6.646 -49.129 1.00 87.81 83 GLY A O 1
ATOM 626 N N . HIS A 1 84 ? 32.357 -5.469 -51.026 1.00 85.31 84 HIS A N 1
ATOM 627 C CA . HIS A 1 84 ? 33.803 -5.481 -51.254 1.00 85.31 84 HIS A CA 1
ATOM 628 C C . HIS A 1 84 ? 34.529 -4.618 -50.203 1.00 85.31 84 HIS A C 1
ATOM 630 O O . HIS A 1 84 ? 35.522 -5.048 -49.616 1.00 85.31 84 HIS A O 1
ATOM 636 N N . VAL A 1 85 ? 33.938 -3.461 -49.890 1.00 87.94 85 VAL A N 1
ATOM 637 C CA . VAL A 1 85 ? 34.170 -2.669 -48.677 1.00 87.94 85 VAL A CA 1
ATOM 638 C C . VAL A 1 85 ? 32.861 -2.682 -47.884 1.00 87.94 85 VAL A C 1
ATOM 640 O O . VAL A 1 85 ? 31.802 -2.473 -48.475 1.00 87.94 85 VAL A O 1
ATOM 643 N N . GLY A 1 86 ? 32.920 -2.988 -46.587 1.00 89.62 86 GLY A N 1
ATOM 644 C CA . GLY A 1 86 ? 31.725 -3.079 -45.741 1.00 89.62 86 GLY A CA 1
ATOM 645 C C . GLY A 1 86 ? 31.091 -1.711 -45.460 1.00 89.62 86 GLY A C 1
ATOM 646 O O . GLY A 1 86 ? 31.799 -0.715 -45.315 1.00 89.62 86 GLY A O 1
ATOM 647 N N . GLY A 1 87 ? 29.760 -1.664 -45.374 1.00 90.56 87 GLY A N 1
ATOM 648 C CA . GLY A 1 87 ? 28.981 -0.459 -45.078 1.00 90.56 87 GLY A CA 1
ATOM 649 C C . GLY A 1 87 ? 29.039 -0.043 -43.605 1.00 90.56 87 GLY A C 1
ATOM 650 O O . GLY A 1 87 ? 29.266 -0.865 -42.718 1.00 90.56 87 GLY A O 1
ATOM 651 N N . GLU A 1 88 ? 28.830 1.242 -43.325 1.00 92.69 88 GLU A N 1
ATOM 652 C CA . GLU A 1 88 ? 28.825 1.767 -41.953 1.00 92.69 88 GLU A CA 1
ATOM 653 C C . GLU A 1 88 ? 27.521 1.417 -41.211 1.00 92.69 88 GLU A C 1
ATOM 655 O O . GLU A 1 88 ? 26.442 1.384 -41.802 1.00 92.69 88 GLU A O 1
ATOM 660 N N . GLY A 1 89 ? 27.626 1.140 -39.909 1.00 90.56 89 GLY A N 1
ATOM 661 C CA . GLY A 1 89 ? 26.476 0.921 -39.032 1.00 90.56 89 GLY A CA 1
ATOM 662 C C . GLY A 1 89 ? 25.712 2.218 -38.738 1.00 90.56 89 GLY A C 1
ATOM 663 O O . GLY A 1 89 ? 26.301 3.292 -38.629 1.00 90.56 89 GLY A O 1
ATOM 664 N N . GLY A 1 90 ? 24.393 2.115 -38.583 1.00 91.06 90 GLY A N 1
ATOM 665 C CA . GLY A 1 90 ? 23.501 3.238 -38.301 1.00 91.06 90 GLY A CA 1
ATOM 666 C C . GLY A 1 90 ? 23.559 3.728 -36.853 1.00 91.06 90 GLY A C 1
ATOM 667 O O . GLY A 1 90 ? 24.077 3.061 -35.956 1.00 91.06 90 GLY A O 1
ATOM 668 N N . GLU A 1 91 ? 22.991 4.906 -36.607 1.00 92.31 91 GLU A N 1
ATOM 669 C CA . GLU A 1 91 ? 22.938 5.505 -35.271 1.00 92.31 91 GLU A CA 1
ATOM 670 C C . GLU A 1 91 ? 21.804 4.910 -34.422 1.00 92.31 91 GLU A C 1
ATOM 672 O O . GLU A 1 91 ? 20.684 4.739 -34.900 1.00 92.31 91 GLU A O 1
ATOM 677 N N . GLY A 1 92 ? 22.075 4.632 -33.145 1.00 88.44 92 GLY A N 1
ATOM 678 C CA . GLY A 1 92 ? 21.047 4.275 -32.165 1.00 88.44 92 GLY A CA 1
ATOM 679 C C . GLY A 1 92 ? 20.498 5.512 -31.469 1.00 88.44 92 GLY A C 1
ATOM 680 O O . GLY A 1 92 ? 21.256 6.255 -30.840 1.00 88.44 92 GLY A O 1
ATOM 681 N N . GLU A 1 93 ? 19.189 5.748 -31.548 1.00 89.56 93 GLU A N 1
ATOM 682 C CA . GLU A 1 93 ? 18.568 6.900 -30.890 1.00 89.56 93 GLU A CA 1
ATOM 683 C C . GLU A 1 93 ? 18.389 6.680 -29.383 1.00 89.56 93 GLU A C 1
ATOM 685 O O . GLU A 1 93 ? 17.871 5.657 -28.942 1.00 89.56 93 GLU A O 1
ATOM 690 N N . GLY A 1 94 ? 18.784 7.665 -28.575 1.00 85.69 94 GLY A N 1
ATOM 691 C CA . GLY A 1 94 ? 18.477 7.679 -27.148 1.00 85.69 94 GLY A CA 1
ATOM 692 C C . GLY A 1 94 ? 16.994 7.965 -26.887 1.00 85.69 94 GLY A C 1
ATOM 693 O O . GLY A 1 94 ? 16.344 8.644 -27.688 1.00 85.69 94 GLY A O 1
ATOM 694 N N . PRO A 1 95 ? 16.442 7.490 -25.760 1.00 83.19 95 PRO A N 1
ATOM 695 C CA . PRO A 1 95 ? 15.041 7.711 -25.444 1.00 83.19 95 PRO A CA 1
ATOM 696 C C . PRO A 1 95 ? 14.780 9.198 -25.171 1.00 83.19 95 PRO A C 1
ATOM 698 O O . PRO A 1 95 ? 15.614 9.901 -24.588 1.00 83.19 95 PRO A O 1
ATOM 701 N N . ARG A 1 96 ? 13.598 9.674 -25.578 1.00 79.94 96 ARG A N 1
ATOM 702 C CA . ARG A 1 96 ? 13.109 11.019 -25.256 1.00 79.94 96 ARG A CA 1
ATOM 703 C C . ARG A 1 96 ? 12.146 10.938 -24.087 1.00 79.94 96 ARG A C 1
ATOM 705 O O . ARG A 1 96 ? 11.140 10.239 -24.168 1.00 79.94 96 ARG A O 1
ATOM 712 N N . ILE A 1 97 ? 12.464 11.657 -23.018 1.00 76.38 97 ILE A N 1
ATOM 713 C CA . ILE A 1 97 ? 11.652 11.684 -21.806 1.00 76.38 97 ILE A CA 1
ATOM 714 C C . ILE A 1 97 ? 11.175 13.115 -21.584 1.00 76.38 97 ILE A C 1
ATOM 716 O O . ILE A 1 97 ? 11.956 13.991 -21.207 1.00 76.38 97 ILE A O 1
ATOM 720 N N . ASP A 1 98 ? 9.886 13.343 -21.816 1.00 74.56 98 ASP A N 1
ATOM 721 C CA . ASP A 1 98 ? 9.217 14.587 -21.454 1.00 74.56 98 ASP A CA 1
ATOM 722 C C . ASP A 1 98 ? 8.660 14.444 -20.032 1.00 74.56 98 ASP A C 1
ATOM 724 O O . ASP A 1 98 ? 7.877 13.535 -19.766 1.00 74.56 98 ASP A O 1
ATOM 728 N N . MET A 1 99 ? 9.069 15.326 -19.118 1.00 67.56 99 MET A N 1
ATOM 729 C CA . MET A 1 99 ? 8.653 15.290 -17.711 1.00 67.56 99 MET A CA 1
ATOM 730 C C . MET A 1 99 ? 7.978 16.596 -17.298 1.00 67.56 99 MET A C 1
ATOM 732 O O . MET A 1 99 ? 8.455 17.689 -17.636 1.00 67.56 99 MET A O 1
ATOM 736 N N . ASP A 1 100 ? 6.917 16.481 -16.500 1.00 67.19 100 ASP A N 1
ATOM 737 C CA . ASP A 1 100 ? 6.286 17.624 -15.851 1.00 67.19 100 ASP A CA 1
ATOM 738 C C . ASP A 1 100 ? 7.020 18.012 -14.548 1.00 67.19 100 ASP A C 1
ATOM 740 O O . ASP A 1 100 ? 7.511 17.143 -13.818 1.00 67.19 100 ASP A O 1
ATOM 744 N N . PRO A 1 101 ? 7.122 19.312 -14.199 1.00 54.16 101 PRO A N 1
ATOM 745 C CA . PRO A 1 101 ? 7.799 19.764 -12.986 1.00 54.16 101 PRO A CA 1
ATOM 746 C C . PRO A 1 101 ? 6.960 19.404 -11.756 1.00 54.16 101 PRO A C 1
ATOM 748 O O . PRO A 1 101 ? 6.082 20.153 -11.338 1.00 54.16 101 PRO A O 1
ATOM 751 N N . GLY A 1 102 ? 7.221 18.235 -11.186 1.00 55.88 102 GLY A N 1
ATOM 752 C CA . GLY A 1 102 ? 6.482 17.694 -10.043 1.00 55.88 102 GLY A CA 1
ATOM 753 C C . GLY A 1 102 ? 6.348 16.180 -10.124 1.00 55.88 102 GLY A C 1
ATOM 754 O O . GLY A 1 102 ? 6.399 15.496 -9.104 1.00 55.88 102 GLY A O 1
ATOM 755 N N . GLU A 1 103 ? 6.314 15.649 -11.342 1.00 57.53 103 GLU A N 1
ATOM 756 C CA . GLU A 1 103 ? 6.453 14.227 -11.598 1.00 57.53 103 GLU A CA 1
ATOM 757 C C . GLU A 1 103 ? 7.945 13.914 -11.648 1.00 57.53 103 GLU A C 1
ATOM 759 O O . GLU A 1 103 ? 8.601 14.090 -12.668 1.00 57.53 103 GLU A O 1
ATOM 764 N N . ARG A 1 104 ? 8.527 13.488 -10.521 1.00 55.09 104 ARG A N 1
ATOM 765 C CA . ARG A 1 104 ? 9.776 12.726 -10.600 1.00 55.09 104 ARG A CA 1
ATOM 766 C C . ARG A 1 104 ? 9.374 11.345 -11.090 1.00 55.09 104 ARG A C 1
ATOM 768 O O . ARG A 1 104 ? 8.741 10.623 -10.312 1.00 55.09 104 ARG A O 1
ATOM 775 N N . PRO A 1 105 ? 9.706 10.949 -12.326 1.00 55.69 105 PRO A N 1
ATOM 776 C CA . PRO A 1 105 ? 9.417 9.597 -12.740 1.00 55.69 105 PRO A CA 1
ATOM 777 C C . PRO A 1 105 ? 10.190 8.675 -11.801 1.00 55.69 105 PRO A C 1
ATOM 779 O O . PRO A 1 105 ? 11.393 8.859 -11.590 1.00 55.69 105 PRO A O 1
ATOM 782 N N . GLN A 1 106 ? 9.526 7.675 -11.229 1.00 59.38 106 GLN A N 1
ATOM 783 C CA . GLN A 1 106 ? 10.227 6.575 -10.572 1.00 59.38 106 GLN A CA 1
ATOM 784 C C . GLN A 1 106 ? 10.814 5.647 -11.644 1.00 59.38 106 GLN A C 1
ATOM 786 O O . GLN A 1 106 ? 10.535 4.456 -11.676 1.00 59.38 106 GLN A O 1
ATOM 791 N N . ILE A 1 107 ? 11.589 6.219 -12.566 1.00 61.53 107 ILE A N 1
ATOM 792 C CA . ILE A 1 107 ? 12.359 5.474 -13.554 1.00 61.53 107 IL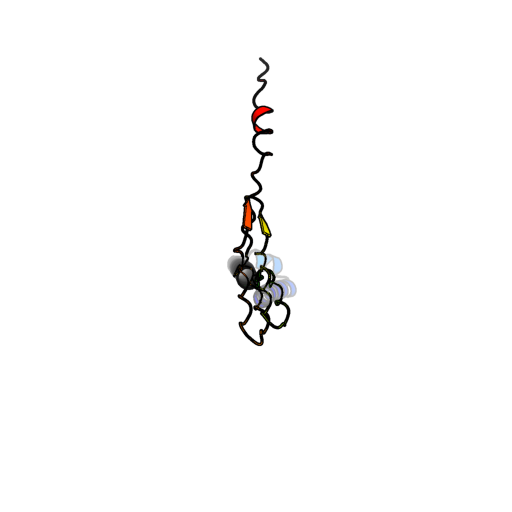E A CA 1
ATOM 793 C C . ILE A 1 107 ? 13.565 4.884 -12.826 1.00 61.53 107 ILE A C 1
ATOM 795 O O . ILE A 1 107 ? 14.081 5.469 -11.866 1.00 61.53 107 ILE A O 1
ATOM 799 N N . GLY A 1 108 ? 13.935 3.671 -13.223 1.00 66.00 108 GLY A N 1
ATOM 800 C CA . GLY A 1 108 ? 15.093 2.977 -12.684 1.00 66.00 108 GLY A CA 1
ATOM 801 C C . GLY A 1 108 ? 16.311 3.504 -13.415 1.00 66.00 108 GLY A C 1
ATOM 802 O O . GLY A 1 108 ? 16.754 4.626 -13.178 1.00 66.00 108 GLY A O 1
ATOM 803 N N . ASN A 1 109 ? 16.784 2.716 -14.374 1.00 72.94 109 ASN A N 1
ATOM 804 C CA . ASN A 1 109 ? 17.875 3.094 -15.258 1.00 72.94 109 ASN A CA 1
ATOM 805 C C . ASN A 1 109 ? 17.344 3.675 -16.575 1.00 72.94 109 ASN A C 1
ATOM 807 O O . ASN A 1 109 ? 16.429 3.124 -17.190 1.00 72.94 109 ASN A O 1
ATOM 811 N N . VAL A 1 110 ? 17.955 4.773 -17.025 1.00 75.25 110 VAL A N 1
ATOM 812 C CA . VAL A 1 110 ? 17.802 5.288 -18.391 1.00 75.25 110 VAL A CA 1
ATOM 813 C C . VAL A 1 110 ? 19.124 5.079 -19.107 1.00 75.25 110 VAL A C 1
ATOM 815 O O . VAL A 1 110 ? 20.149 5.608 -18.678 1.00 75.25 110 VAL A O 1
ATOM 818 N N . SER A 1 111 ? 19.102 4.328 -20.200 1.00 82.69 111 SER A N 1
ATOM 819 C CA . SER A 1 111 ? 20.279 4.095 -21.036 1.00 82.69 111 SER A CA 1
ATOM 820 C C . SER A 1 111 ? 20.090 4.707 -22.422 1.00 82.69 111 SER A C 1
ATOM 822 O O . SER A 1 111 ? 18.972 4.840 -22.922 1.00 82.69 111 SER A O 1
ATOM 824 N N . GLY A 1 112 ? 21.200 5.147 -23.019 1.00 87.00 112 GLY A N 1
ATOM 825 C CA . GLY A 1 112 ? 21.210 5.666 -24.384 1.00 87.00 112 GLY A CA 1
ATOM 826 C C . GLY A 1 112 ? 20.900 4.586 -25.421 1.00 87.00 112 GLY A C 1
ATOM 827 O O . GLY A 1 112 ? 20.809 3.400 -25.106 1.00 87.00 112 GLY A O 1
ATOM 828 N N . GLY A 1 113 ? 20.752 5.012 -26.671 1.00 89.19 113 GLY A N 1
ATOM 829 C CA . GLY A 1 113 ? 20.728 4.110 -27.814 1.00 89.19 113 GLY A CA 1
ATOM 830 C C . GLY A 1 113 ? 22.096 3.476 -28.032 1.00 89.19 113 GLY A C 1
ATOM 831 O O . GLY A 1 113 ? 23.126 4.013 -27.619 1.00 89.19 113 GLY A O 1
ATOM 832 N N . THR A 1 114 ? 22.109 2.327 -28.693 1.00 90.88 114 THR A N 1
ATOM 833 C CA . THR A 1 114 ? 23.341 1.607 -29.042 1.00 90.88 114 THR A CA 1
ATOM 834 C C . THR A 1 114 ? 23.595 1.731 -30.537 1.00 90.88 114 THR A C 1
ATOM 836 O O . THR A 1 114 ? 22.675 1.593 -31.338 1.00 90.88 114 THR A O 1
ATOM 839 N N . GLY A 1 115 ? 24.832 2.035 -30.929 1.00 90.94 115 GLY A N 1
ATOM 840 C CA . GLY A 1 115 ? 25.196 2.135 -32.341 1.00 90.94 115 GLY A CA 1
ATOM 841 C C . GLY A 1 115 ? 25.099 0.788 -33.055 1.00 90.94 115 GLY A C 1
ATOM 842 O O . GLY A 1 115 ? 25.350 -0.257 -32.454 1.00 90.94 115 GLY A O 1
ATOM 843 N N . GLY A 1 116 ? 24.732 0.816 -34.334 1.00 90.06 116 GLY A N 1
ATOM 844 C CA . GLY A 1 116 ? 24.647 -0.377 -35.166 1.00 90.06 116 GLY A CA 1
ATOM 845 C C . GLY A 1 116 ? 26.016 -0.945 -35.529 1.00 90.06 116 GLY A C 1
ATOM 846 O O . GLY A 1 116 ? 27.037 -0.260 -35.481 1.00 90.06 116 GLY A O 1
ATOM 847 N N . THR A 1 117 ? 26.073 -2.216 -35.906 1.00 91.75 117 THR A N 1
ATOM 848 C CA . THR A 1 117 ? 27.333 -2.858 -36.307 1.00 91.75 117 THR A CA 1
ATOM 849 C C . THR A 1 117 ? 27.708 -2.494 -37.744 1.00 91.75 117 THR A C 1
ATOM 851 O O . THR A 1 117 ? 26.835 -2.384 -38.600 1.00 91.75 117 THR A O 1
ATOM 854 N N . GLY A 1 118 ? 29.001 -2.346 -38.039 1.00 90.69 118 GLY A N 1
ATOM 855 C CA . GLY A 1 118 ? 29.467 -2.222 -39.424 1.00 90.69 118 GLY A CA 1
ATOM 856 C C . GLY A 1 118 ? 29.272 -3.522 -40.210 1.00 90.69 118 GLY A C 1
ATOM 857 O O . GLY A 1 118 ? 29.270 -4.608 -39.626 1.00 90.69 118 GLY A O 1
ATOM 858 N N . GLY A 1 119 ? 29.100 -3.410 -41.525 1.00 91.44 119 GLY A N 1
ATOM 859 C CA . GLY A 1 119 ? 28.972 -4.546 -42.434 1.00 91.44 119 GLY A CA 1
ATOM 860 C C . GLY A 1 119 ? 30.306 -5.230 -42.726 1.00 91.44 119 GLY A C 1
ATOM 861 O O . GLY A 1 119 ? 31.380 -4.633 -42.624 1.00 91.44 119 GLY A O 1
ATOM 862 N N . ALA A 1 120 ? 30.265 -6.501 -43.110 1.00 89.62 120 ALA A N 1
ATOM 863 C CA . ALA A 1 120 ? 31.453 -7.260 -43.476 1.00 89.62 120 ALA A CA 1
ATOM 864 C C . ALA A 1 120 ? 31.979 -6.834 -44.856 1.00 89.62 120 ALA A C 1
ATOM 866 O O . ALA A 1 120 ? 31.220 -6.704 -45.818 1.00 89.62 120 ALA A O 1
ATOM 867 N N . GLY A 1 121 ? 33.296 -6.656 -44.957 1.00 87.94 121 GLY A N 1
ATOM 868 C CA . GLY A 1 121 ? 33.972 -6.336 -46.209 1.00 87.94 121 GLY A CA 1
ATOM 869 C C . GLY A 1 121 ? 35.069 -7.338 -46.537 1.00 87.94 121 GLY A C 1
ATOM 870 O O . GLY A 1 121 ? 35.801 -7.756 -45.643 1.00 87.94 121 GLY A O 1
ATOM 871 N N . VAL A 1 122 ? 35.195 -7.706 -47.814 1.00 83.62 122 VAL A N 1
ATOM 872 C CA . VAL A 1 122 ? 36.259 -8.613 -48.290 1.00 83.62 122 VAL A CA 1
ATOM 873 C C . VAL A 1 122 ? 37.638 -7.962 -48.161 1.00 83.62 122 VAL A C 1
ATOM 875 O O . VAL A 1 122 ? 38.608 -8.632 -47.819 1.00 83.62 122 VAL A O 1
ATOM 878 N N . GLN A 1 123 ? 37.723 -6.658 -48.431 1.00 85.62 123 GLN A N 1
ATOM 879 C CA . GLN A 1 123 ? 38.973 -5.905 -48.370 1.00 85.62 123 GLN A CA 1
ATOM 880 C C . GLN A 1 123 ? 39.122 -5.136 -47.050 1.00 85.62 123 GLN A C 1
ATOM 882 O O . GLN A 1 123 ? 40.179 -5.177 -46.427 1.00 85.62 123 GLN A O 1
ATOM 887 N N . VAL A 1 124 ? 38.064 -4.437 -46.623 1.00 87.12 124 VAL A N 1
ATOM 888 C CA . VAL A 1 124 ? 38.013 -3.666 -45.370 1.00 87.12 124 VAL A CA 1
ATOM 889 C C . VAL A 1 124 ? 36.599 -3.738 -44.797 1.00 87.12 124 VAL A C 1
ATOM 891 O O . VAL A 1 124 ? 35.631 -3.481 -45.515 1.00 87.12 124 VAL A O 1
ATOM 894 N N . GLY A 1 125 ? 36.477 -4.084 -43.512 1.00 88.12 125 GLY A N 1
ATOM 895 C CA . GLY A 1 125 ? 35.197 -4.093 -42.800 1.00 88.12 125 GLY A CA 1
ATOM 896 C C . GLY A 1 125 ? 34.617 -2.690 -42.597 1.00 88.12 125 GLY A C 1
ATOM 897 O O . GLY A 1 125 ? 35.348 -1.704 -42.511 1.00 88.12 125 GLY A O 1
ATOM 898 N N . GLY A 1 126 ? 33.294 -2.614 -42.509 1.00 88.81 126 GLY A N 1
ATOM 899 C CA . GLY A 1 126 ? 32.563 -1.385 -42.234 1.00 88.81 126 GLY A CA 1
ATOM 900 C C . GLY A 1 126 ? 32.755 -0.898 -40.800 1.00 88.81 126 GLY A C 1
ATOM 901 O O . GLY A 1 126 ? 32.999 -1.679 -39.877 1.00 88.81 126 GLY A O 1
ATOM 902 N N . LYS A 1 127 ? 32.642 0.416 -40.598 1.00 91.00 127 LYS A N 1
ATOM 903 C CA . LYS A 1 127 ? 32.729 1.024 -39.264 1.00 91.00 127 LYS A CA 1
ATOM 904 C C . LYS A 1 127 ? 31.427 0.818 -38.492 1.00 91.00 127 LYS A C 1
ATOM 906 O O . LYS A 1 127 ? 30.350 0.807 -39.079 1.00 91.00 127 LYS A O 1
ATOM 911 N N . GLY A 1 128 ? 31.524 0.680 -37.171 1.00 88.69 128 GLY A N 1
ATOM 912 C CA . GLY A 1 128 ? 30.351 0.696 -36.295 1.00 88.69 128 GLY A CA 1
ATOM 913 C C . GLY A 1 128 ? 29.690 2.076 -36.237 1.00 88.69 128 GLY A C 1
ATOM 914 O O . GLY A 1 128 ? 30.353 3.097 -36.422 1.00 88.69 128 GLY A O 1
ATOM 915 N N . GLY A 1 129 ? 28.389 2.086 -35.965 1.00 88.88 129 GLY A N 1
ATOM 916 C CA . GLY A 1 129 ? 27.586 3.279 -35.735 1.00 88.88 129 GLY A CA 1
ATOM 917 C C . GLY A 1 129 ? 27.716 3.819 -34.312 1.00 88.88 129 GLY A C 1
ATOM 918 O O . GLY A 1 129 ? 28.322 3.206 -33.429 1.00 88.88 129 GLY A O 1
ATOM 919 N N . THR A 1 130 ? 27.124 4.986 -34.071 1.00 89.94 130 THR A N 1
ATOM 920 C CA . THR A 1 130 ? 27.176 5.686 -32.780 1.00 89.94 130 THR A CA 1
ATOM 921 C C . THR A 1 130 ? 25.874 5.513 -31.994 1.00 89.94 130 THR A C 1
ATOM 923 O O . THR A 1 130 ? 24.785 5.441 -32.558 1.00 89.94 130 THR A O 1
ATOM 926 N N . GLY A 1 131 ? 25.975 5.428 -30.668 1.00 88.19 131 GLY A N 1
ATOM 927 C CA . GLY A 1 131 ? 24.820 5.421 -29.768 1.00 88.19 131 GLY A CA 1
ATOM 928 C C . GLY A 1 131 ? 24.588 6.802 -29.162 1.00 88.19 131 GLY A C 1
ATOM 929 O O . GLY A 1 131 ? 25.525 7.403 -28.633 1.00 88.19 131 GLY A O 1
ATOM 930 N N . LYS A 1 132 ? 23.359 7.323 -29.226 1.00 90.06 132 LYS A N 1
ATOM 931 C CA . LYS A 1 132 ? 23.010 8.632 -28.653 1.00 90.06 132 LYS A CA 1
ATOM 932 C C . LYS A 1 132 ? 22.500 8.496 -27.220 1.00 90.06 132 LYS A C 1
ATOM 934 O O . LYS A 1 132 ? 21.704 7.615 -26.907 1.00 90.06 132 LYS A O 1
ATOM 939 N N . GLY A 1 133 ? 22.930 9.408 -26.349 1.00 84.75 133 GLY A N 1
ATOM 940 C CA . GLY A 1 133 ? 22.430 9.500 -24.976 1.00 84.75 133 GLY A CA 1
ATOM 941 C C . GLY A 1 133 ? 20.949 9.910 -24.900 1.00 84.75 133 GLY A C 1
ATOM 942 O O . GLY A 1 133 ? 20.389 10.394 -25.887 1.00 84.75 133 GLY A O 1
ATOM 943 N N . PRO A 1 134 ? 20.304 9.727 -23.737 1.00 82.19 134 PRO A N 1
ATOM 944 C CA . PRO A 1 134 ? 18.917 10.131 -23.530 1.00 82.19 134 PRO A CA 1
ATOM 945 C C . PRO A 1 134 ? 18.742 11.652 -23.602 1.00 82.19 134 PRO A C 1
ATOM 947 O O . PRO A 1 134 ? 19.626 12.415 -23.209 1.00 82.19 134 PRO A O 1
ATOM 950 N N . VAL A 1 135 ? 17.563 12.090 -24.047 1.00 81.31 135 VAL A N 1
ATOM 951 C CA . VAL A 1 135 ? 17.167 13.505 -24.062 1.00 81.31 135 VAL A CA 1
ATOM 952 C C . VAL A 1 135 ? 16.038 13.707 -23.060 1.00 81.31 135 VAL A C 1
ATOM 954 O O . VAL A 1 135 ? 14.973 13.105 -23.192 1.00 81.31 135 VAL A O 1
ATOM 957 N N . ILE A 1 136 ? 16.268 14.557 -22.057 1.00 74.00 136 ILE A N 1
ATOM 958 C CA . ILE A 1 136 ? 15.296 14.854 -20.999 1.00 74.00 136 ILE A CA 1
ATOM 959 C C . ILE A 1 136 ? 14.784 16.284 -21.178 1.00 74.00 136 ILE A C 1
ATOM 961 O O . ILE A 1 136 ? 15.549 17.239 -21.038 1.00 74.00 136 ILE A O 1
ATOM 965 N N . ASN A 1 137 ? 13.486 16.433 -21.440 1.00 73.56 137 ASN A N 1
ATOM 966 C CA . ASN A 1 137 ? 12.826 17.729 -21.551 1.00 73.56 137 ASN A CA 1
ATOM 967 C C . ASN A 1 137 ? 11.957 17.990 -20.318 1.00 73.56 137 ASN A C 1
ATOM 969 O O . ASN A 1 137 ? 10.978 17.293 -20.065 1.00 73.56 137 ASN A O 1
ATOM 973 N N . LEU A 1 138 ? 12.273 19.050 -19.577 1.00 66.69 138 LEU A N 1
ATOM 974 C CA . LEU A 1 138 ? 11.434 19.541 -18.482 1.00 66.69 138 LEU A CA 1
ATOM 975 C C . LEU A 1 138 ? 10.407 20.532 -19.041 1.00 66.69 138 LEU A C 1
ATOM 977 O O . LEU A 1 138 ? 10.776 21.634 -19.467 1.00 66.69 138 LEU A O 1
ATOM 981 N N . ARG A 1 139 ? 9.116 20.179 -19.024 1.00 65.19 139 ARG A N 1
ATOM 982 C CA . ARG A 1 139 ? 8.038 21.083 -19.454 1.00 65.19 139 ARG A CA 1
ATOM 983 C C . ARG A 1 139 ? 7.921 22.244 -18.468 1.00 65.19 139 ARG A C 1
ATOM 985 O O . ARG A 1 139 ? 7.280 22.139 -17.434 1.00 65.19 139 ARG A O 1
ATOM 992 N N . ARG A 1 140 ? 8.555 23.389 -18.745 1.00 55.22 140 ARG A N 1
ATOM 993 C CA . ARG A 1 140 ? 8.428 24.582 -17.885 1.00 55.22 140 ARG A CA 1
ATOM 994 C C . ARG A 1 140 ? 6.950 24.970 -17.744 1.00 55.22 140 ARG A C 1
ATOM 996 O O . ARG A 1 140 ? 6.325 25.361 -18.728 1.00 55.22 140 ARG A O 1
ATOM 1003 N N . MET A 1 141 ? 6.419 24.925 -16.518 1.00 49.16 141 MET A N 1
ATOM 1004 C CA . MET A 1 141 ? 5.086 25.436 -16.181 1.00 49.16 141 MET A CA 1
ATOM 1005 C C . MET A 1 141 ? 4.966 26.918 -16.568 1.00 49.16 141 MET A C 1
ATOM 1007 O O . MET A 1 141 ? 5.344 27.810 -15.810 1.00 49.16 141 MET A O 1
ATOM 1011 N N . ARG A 1 142 ? 4.389 27.203 -17.740 1.00 49.78 142 ARG A N 1
ATOM 1012 C CA . ARG A 1 142 ? 3.945 28.557 -18.114 1.00 49.78 142 ARG A CA 1
ATOM 1013 C C . ARG A 1 142 ? 2.638 28.969 -17.419 1.00 49.78 142 ARG A C 1
ATOM 1015 O O . ARG A 1 142 ? 2.253 30.126 -17.523 1.00 49.78 142 ARG A O 1
ATOM 1022 N N . ALA A 1 143 ? 1.985 28.066 -16.682 1.00 49.84 143 ALA A N 1
ATOM 1023 C CA . ALA A 1 143 ? 0.642 28.280 -16.136 1.00 49.84 143 ALA A CA 1
ATOM 1024 C C . ALA A 1 143 ? 0.586 29.020 -14.779 1.00 49.84 143 ALA A C 1
ATOM 1026 O O . ALA A 1 143 ? -0.412 29.665 -14.480 1.00 49.84 143 ALA A O 1
ATOM 1027 N N . LEU A 1 144 ? 1.648 29.010 -13.961 1.00 48.03 144 LEU A N 1
ATOM 1028 C CA . LEU A 1 144 ? 1.603 29.624 -12.617 1.00 48.03 144 LEU A CA 1
ATOM 1029 C C . LEU A 1 144 ? 1.859 31.142 -12.591 1.00 48.03 144 LEU A C 1
ATOM 1031 O O . LEU A 1 144 ? 1.620 31.792 -11.575 1.00 48.03 144 LEU A O 1
ATOM 1035 N N . MET A 1 145 ? 2.312 31.728 -13.702 1.00 47.66 145 MET A N 1
ATOM 1036 C CA . MET A 1 145 ? 2.570 33.173 -13.803 1.00 47.66 145 MET A CA 1
ATOM 1037 C C . MET A 1 145 ? 1.380 33.978 -14.348 1.00 47.66 145 MET A C 1
ATOM 1039 O O . MET A 1 145 ? 1.399 35.203 -14.227 1.00 47.66 145 MET A O 1
ATOM 1043 N N . SER A 1 146 ? 0.342 33.336 -14.908 1.00 50.31 146 SER A N 1
ATOM 1044 C CA . SER A 1 146 ? -0.881 34.047 -15.322 1.00 50.31 146 SER A CA 1
ATOM 1045 C C . SER A 1 146 ? -1.893 34.192 -14.181 1.00 50.31 146 SER A C 1
ATOM 1047 O O . SER A 1 146 ? -2.569 35.214 -14.117 1.00 50.31 146 SER A O 1
ATOM 1049 N N . LEU A 1 147 ? -1.940 33.251 -13.226 1.00 48.75 147 LEU A N 1
ATOM 1050 C CA . LEU A 1 147 ? -2.886 33.322 -12.102 1.00 48.75 147 LEU A CA 1
ATOM 1051 C C . LEU A 1 147 ? -2.525 34.398 -11.063 1.00 48.75 147 LEU A C 1
ATOM 1053 O O . LEU A 1 147 ? -3.414 35.015 -10.488 1.00 48.75 147 LEU A O 1
ATOM 1057 N N . LYS A 1 148 ? -1.231 34.684 -10.849 1.00 50.50 148 LYS A N 1
ATOM 1058 C CA . LYS A 1 148 ? -0.797 35.724 -9.892 1.00 50.50 148 LYS A CA 1
ATOM 1059 C C . LYS A 1 148 ? -1.021 37.162 -10.371 1.00 50.50 148 LYS A C 1
ATOM 1061 O O . LYS A 1 148 ? -0.985 38.065 -9.546 1.00 50.50 148 LYS A O 1
ATOM 1066 N N . ARG A 1 149 ? -1.253 37.396 -11.670 1.00 48.69 149 ARG A N 1
ATOM 1067 C CA . ARG A 1 149 ? -1.566 38.745 -12.185 1.00 48.69 149 ARG A CA 1
ATOM 1068 C C . ARG A 1 149 ? -3.053 39.087 -12.157 1.00 48.69 149 ARG A C 1
ATOM 1070 O O . ARG A 1 149 ? -3.375 40.263 -12.237 1.00 48.69 149 ARG A O 1
ATOM 1077 N N . GLN A 1 150 ? -3.941 38.102 -12.025 1.00 48.34 150 GLN A N 1
ATOM 1078 C CA . GLN A 1 150 ? -5.387 38.348 -11.953 1.00 48.34 150 GLN A CA 1
ATOM 1079 C C . GLN A 1 150 ? -5.907 38.580 -10.529 1.00 48.34 150 GLN A C 1
ATOM 1081 O O . GLN A 1 150 ? -7.018 39.068 -10.382 1.00 48.34 150 GLN A O 1
ATOM 1086 N N . SER A 1 151 ? -5.126 38.289 -9.483 1.00 52.09 151 SER A N 1
ATOM 1087 C CA . SER A 1 151 ? -5.571 38.437 -8.087 1.00 52.09 151 SER A CA 1
ATOM 1088 C C . SER A 1 151 ? -5.048 39.695 -7.372 1.00 52.09 151 SER A C 1
ATOM 1090 O O . SER A 1 151 ? -5.080 39.733 -6.145 1.00 52.09 151 SER A O 1
ATOM 1092 N N . GLN A 1 152 ? -4.498 40.687 -8.087 1.00 50.44 152 GLN A N 1
ATOM 1093 C CA . GLN A 1 152 ? -3.895 41.897 -7.485 1.00 50.44 152 GLN A CA 1
ATOM 1094 C C . GLN A 1 152 ? -4.543 43.235 -7.896 1.00 50.44 152 GLN A C 1
ATOM 1096 O O . GLN A 1 152 ? -3.955 44.289 -7.679 1.00 50.44 152 GLN A O 1
ATOM 1101 N N . VAL A 1 153 ? -5.757 43.216 -8.445 1.00 50.78 153 VAL A N 1
ATOM 1102 C CA . VAL A 1 153 ? -6.545 44.411 -8.808 1.00 50.78 153 VAL A CA 1
ATOM 1103 C C . VAL A 1 153 ? -8.003 44.004 -8.526 1.00 50.78 153 VAL A C 1
ATOM 1105 O O . VAL A 1 153 ? -8.457 43.050 -9.143 1.00 50.78 153 VAL A O 1
ATOM 1108 N N . ASP A 1 154 ? -8.737 44.454 -7.503 1.00 46.19 154 ASP A N 1
ATOM 1109 C CA . ASP A 1 154 ? -8.853 45.764 -6.849 1.00 46.19 154 ASP A CA 1
ATOM 1110 C C . ASP A 1 154 ? -9.239 45.633 -5.355 1.00 46.19 154 ASP A C 1
ATOM 1112 O O . ASP A 1 154 ? -10.070 44.784 -5.019 1.00 46.19 154 ASP A O 1
ATOM 1116 N N . PRO A 1 155 ? -8.775 46.513 -4.448 1.00 44.50 155 PRO A N 1
ATOM 1117 C CA . PRO A 1 155 ? -9.550 46.886 -3.275 1.00 44.50 155 PRO A CA 1
ATOM 1118 C C . PRO A 1 155 ? -10.452 48.077 -3.634 1.00 44.50 155 PRO A C 1
ATOM 1120 O O . PRO A 1 155 ? -9.975 49.199 -3.804 1.00 44.50 155 PRO A O 1
ATOM 1123 N N . ILE A 1 156 ? -11.757 47.829 -3.752 1.00 50.66 156 ILE A N 1
ATOM 1124 C CA . ILE A 1 156 ? -12.772 48.889 -3.802 1.00 50.66 156 ILE A CA 1
ATOM 1125 C C . ILE A 1 156 ? -12.871 49.485 -2.389 1.00 50.66 156 ILE A C 1
ATOM 1127 O O . ILE A 1 156 ? -13.275 48.786 -1.456 1.00 50.66 156 ILE A O 1
ATOM 1131 N N . LEU A 1 157 ? -12.460 50.747 -2.245 1.00 44.22 157 LEU A N 1
ATOM 1132 C CA . LEU A 1 157 ? -12.916 51.657 -1.189 1.00 44.22 157 LEU A CA 1
ATOM 1133 C C . LEU A 1 157 ? -14.142 52.416 -1.698 1.00 44.22 157 LEU A C 1
ATOM 1135 O O . LEU A 1 157 ? -14.090 52.866 -2.866 1.00 44.22 157 LEU A O 1
#

Sequence (157 aa):
MGRELASMTEQLNAAKDKGKLSQFFNSTDNSTILQNHNIALDQMIADSSFLAVHEIAKSIRDLENSKIRPEITGGTGSTGDNGHVGGEGGEGEGPRIDMDPGERPQIGNVSGGTGGTGGAGVQVGGKGGTGKGPVINLRRMRALMSLKRQSQVDPIL

Foldseek 3Di:
DVVLVVVVVVVCVVCVVVVNNVVLCVDPVNVVVVVVSVVVVVVVVVVVVVVVVVVVVVVVVVVVVPPPADEAEWAEWAEFEEEQEWGETGETAFAEAEDEPPDPRSHDHGAWGHWYHIYHHPNYTYHTGYTDHYHYHYPPPPPPVVVVVVPPDDDDD

Radius of gyration: 37.31 Å; chains: 1; bounding box: 73×65×96 Å